Protein AF-A0A3D3SEZ5-F1 (afdb_monomer_lite)

Secondary structure (DSSP, 8-state):
--SSS--HHIIIIIHHHHHHHHHHHHHHHHHHHH-SS-SHHHHHHHHHHHHHHHHHHHHHHHHHHTSS----HHHHHHHHHHHHHHHHHHIIIIIHHHS-HHHHS--

pLDDT: mean 87.98, std 13.86, range [49.72, 98.19]

Sequence (107 aa):
GLLTGDTSWAWRLALPIAIFSELVFAALLLQIRNAKRKGLNILAYILVGVALDCLGIEIFIDLYVSGAIRMSWSAITALALVPIAGFLIYFHYRVATTTNLRRLFKL

Radius of gyration: 19.02 Å; chains: 1; bounding box: 42×25×58 Å

Structure (mmCIF, N/CA/C/O backbone):
data_AF-A0A3D3SEZ5-F1
#
_entry.id   AF-A0A3D3SEZ5-F1
#
loop_
_atom_site.group_PDB
_atom_site.id
_atom_site.type_symbol
_atom_site.label_atom_id
_atom_site.label_alt_id
_atom_site.label_comp_id
_atom_site.label_asym_id
_atom_site.label_entity_id
_atom_site.label_seq_id
_atom_site.pdbx_PDB_ins_code
_atom_site.Cartn_x
_atom_site.Cartn_y
_atom_site.Cartn_z
_atom_site.occupancy
_atom_site.B_iso_or_equiv
_atom_site.auth_seq_id
_atom_site.auth_comp_id
_atom_site.auth_asym_id
_atom_site.auth_atom_id
_atom_site.pdbx_PDB_model_num
ATOM 1 N N . GLY A 1 1 ? 17.365 10.412 -16.999 1.00 59.56 1 GLY A N 1
ATOM 2 C CA . GLY A 1 1 ? 16.853 11.798 -17.113 1.00 59.56 1 GLY A CA 1
ATOM 3 C C . GLY A 1 1 ? 17.820 12.920 -16.731 1.00 59.56 1 GLY A C 1
ATOM 4 O O . GLY A 1 1 ? 17.519 14.055 -17.048 1.00 59.56 1 GLY A O 1
ATOM 5 N N . LEU A 1 2 ? 18.987 12.651 -16.136 1.00 64.50 2 LEU A N 1
ATOM 6 C CA . LEU A 1 2 ? 20.128 13.593 -16.130 1.00 64.50 2 LEU A CA 1
ATOM 7 C C . LEU A 1 2 ? 21.457 12.813 -16.082 1.00 64.50 2 LEU A C 1
ATOM 9 O O . LEU A 1 2 ? 22.438 13.223 -16.680 1.00 64.50 2 LEU A O 1
ATOM 13 N N . LEU A 1 3 ? 21.437 11.628 -15.451 1.00 66.81 3 LEU A N 1
ATOM 14 C CA . LEU A 1 3 ? 22.576 10.704 -15.347 1.00 66.81 3 LEU A CA 1
ATOM 15 C C . LEU A 1 3 ? 22.632 9.618 -16.443 1.00 66.81 3 LEU A C 1
ATOM 17 O O . LEU A 1 3 ? 23.707 9.138 -16.768 1.00 66.81 3 LEU A O 1
ATOM 21 N N . THR A 1 4 ? 21.490 9.219 -17.016 1.00 67.81 4 THR A N 1
ATOM 22 C CA . THR A 1 4 ? 21.392 8.078 -17.955 1.00 67.81 4 THR A CA 1
ATOM 23 C C . THR A 1 4 ? 20.974 8.441 -19.383 1.00 67.81 4 THR A C 1
ATOM 25 O O . THR A 1 4 ? 20.919 7.559 -20.230 1.00 67.81 4 THR A O 1
ATOM 28 N N . GLY A 1 5 ? 20.623 9.703 -19.667 1.00 74.31 5 GLY A N 1
ATOM 29 C CA . GLY A 1 5 ? 20.069 10.135 -20.968 1.00 74.31 5 GLY A CA 1
ATOM 30 C C . GLY A 1 5 ? 18.673 9.581 -21.304 1.00 74.31 5 GLY A C 1
ATOM 31 O O . GLY A 1 5 ? 17.884 10.261 -21.947 1.00 74.31 5 GLY A O 1
ATOM 32 N N . ASP A 1 6 ? 18.321 8.407 -20.780 1.00 77.19 6 ASP A N 1
ATOM 33 C CA . ASP A 1 6 ? 17.027 7.765 -20.967 1.00 77.19 6 ASP A CA 1
ATOM 34 C C . ASP A 1 6 ? 16.004 8.239 -19.913 1.00 77.19 6 ASP A C 1
ATOM 36 O O . ASP A 1 6 ? 16.269 8.296 -18.699 1.00 77.19 6 ASP A O 1
ATOM 40 N N . THR A 1 7 ? 14.837 8.656 -20.395 1.00 81.00 7 THR A N 1
ATOM 41 C CA . THR A 1 7 ? 13.673 9.114 -19.618 1.00 81.00 7 THR A CA 1
ATOM 42 C C . THR A 1 7 ? 12.487 8.160 -19.747 1.00 81.00 7 THR A C 1
ATOM 44 O O . THR A 1 7 ? 11.452 8.391 -19.122 1.00 81.00 7 THR A O 1
ATOM 47 N N . SER A 1 8 ? 12.625 7.066 -20.501 1.00 84.00 8 SER A N 1
ATOM 48 C CA . SER A 1 8 ? 11.561 6.082 -20.712 1.00 84.00 8 SER A CA 1
ATOM 49 C C . SER A 1 8 ? 11.066 5.459 -19.400 1.00 84.00 8 SER A C 1
ATOM 51 O O . SER A 1 8 ? 9.864 5.239 -19.247 1.00 84.00 8 SER A O 1
ATOM 53 N N . TRP A 1 9 ? 11.956 5.271 -18.417 1.00 86.50 9 TRP A N 1
ATOM 54 C CA . TRP A 1 9 ? 11.614 4.764 -17.083 1.00 86.50 9 TRP A CA 1
ATOM 55 C C . TRP A 1 9 ? 10.664 5.692 -16.312 1.00 86.50 9 TRP A C 1
ATOM 57 O O . TRP A 1 9 ? 9.816 5.216 -15.563 1.00 86.50 9 TRP A O 1
ATOM 67 N N . ALA A 1 10 ? 10.749 7.012 -16.512 1.00 86.94 10 ALA A N 1
ATOM 68 C CA . ALA A 1 10 ? 9.866 7.951 -15.823 1.00 86.94 10 ALA A CA 1
ATOM 69 C C . ALA A 1 10 ? 8.411 7.743 -16.269 1.00 86.94 10 ALA A C 1
ATOM 71 O O . ALA A 1 10 ? 7.496 7.689 -15.452 1.00 86.94 10 ALA A O 1
ATOM 72 N N . TRP A 1 11 ? 8.207 7.534 -17.569 1.00 87.44 11 TRP A N 1
ATOM 73 C CA . TRP A 1 11 ? 6.883 7.293 -18.135 1.00 87.44 11 TRP A CA 1
ATOM 74 C C . TRP A 1 11 ? 6.368 5.878 -17.874 1.00 87.44 11 TRP A C 1
ATOM 76 O O . TRP A 1 11 ? 5.186 5.698 -17.603 1.00 87.44 11 TRP A O 1
ATOM 86 N N . ARG A 1 12 ? 7.239 4.869 -17.959 1.00 90.19 12 ARG A N 1
ATOM 87 C CA . ARG A 1 12 ? 6.841 3.455 -17.866 1.00 90.19 12 ARG A CA 1
ATOM 88 C C . ARG A 1 12 ? 6.764 2.914 -16.440 1.00 90.19 12 ARG A C 1
ATOM 90 O O . ARG A 1 12 ? 6.069 1.929 -16.234 1.00 90.19 12 ARG A O 1
ATOM 97 N N . LEU A 1 13 ? 7.459 3.533 -15.485 1.00 92.94 13 LEU A N 1
ATOM 98 C CA . LEU A 1 13 ? 7.511 3.082 -14.092 1.00 92.94 13 LEU A CA 1
ATOM 99 C C . LEU A 1 13 ? 7.026 4.160 -13.122 1.00 92.94 13 LEU A C 1
ATOM 101 O O . LEU A 1 13 ? 6.100 3.917 -12.351 1.00 92.94 13 LEU A O 1
ATOM 105 N N . ALA A 1 14 ? 7.622 5.356 -13.167 1.00 93.19 14 ALA A N 1
ATOM 106 C CA . ALA A 1 14 ? 7.325 6.381 -12.166 1.00 93.19 14 ALA A CA 1
ATOM 107 C C . ALA A 1 14 ? 5.887 6.906 -12.279 1.00 93.19 14 ALA A C 1
ATOM 109 O O . ALA A 1 14 ? 5.236 7.102 -11.257 1.00 93.19 14 ALA A O 1
ATOM 110 N N . LEU A 1 15 ? 5.367 7.084 -13.499 1.00 94.38 15 LEU A N 1
ATOM 111 C CA . LEU A 1 15 ? 3.993 7.541 -13.705 1.00 94.38 15 LEU A CA 1
ATOM 112 C C . LEU A 1 15 ? 2.944 6.525 -13.197 1.00 94.38 15 LEU A C 1
ATOM 114 O O . LEU A 1 15 ? 2.082 6.942 -12.424 1.00 94.38 15 LEU A O 1
ATOM 118 N N . PRO A 1 16 ? 3.002 5.218 -13.538 1.00 95.56 16 PRO A N 1
ATOM 119 C CA . PRO A 1 16 ? 2.112 4.221 -12.938 1.00 95.56 16 PRO A CA 1
ATOM 120 C C . PRO A 1 16 ? 2.167 4.179 -11.409 1.00 95.56 16 PRO A C 1
ATOM 122 O O . PRO A 1 16 ? 1.115 4.139 -10.775 1.00 95.56 16 PRO A O 1
ATOM 125 N N . ILE A 1 17 ? 3.369 4.246 -10.821 1.00 96.75 17 ILE A N 1
ATOM 126 C CA . ILE A 1 17 ? 3.535 4.283 -9.363 1.00 96.75 17 ILE A CA 1
ATOM 127 C C . ILE A 1 17 ? 2.877 5.534 -8.780 1.00 96.75 17 ILE A C 1
ATOM 129 O O . ILE A 1 17 ? 2.086 5.420 -7.853 1.00 96.75 17 ILE A O 1
ATOM 133 N N . ALA A 1 18 ? 3.141 6.714 -9.344 1.00 97.06 18 ALA A N 1
ATOM 134 C CA . ALA A 1 18 ? 2.570 7.965 -8.854 1.00 97.06 18 ALA A CA 1
ATOM 135 C C . ALA A 1 18 ? 1.036 7.956 -8.915 1.00 97.06 18 ALA A C 1
ATOM 137 O O . ALA A 1 18 ? 0.381 8.320 -7.943 1.00 97.06 18 ALA A O 1
ATOM 138 N N . ILE A 1 19 ? 0.458 7.489 -10.028 1.00 97.81 19 ILE A N 1
ATOM 139 C CA . ILE A 1 19 ? -0.998 7.349 -10.170 1.00 97.81 19 ILE A CA 1
ATOM 140 C C . ILE A 1 19 ? -1.543 6.380 -9.120 1.00 97.81 19 ILE A C 1
ATOM 142 O O . ILE A 1 19 ? -2.553 6.669 -8.484 1.00 97.81 19 ILE A O 1
ATOM 146 N N . PHE A 1 20 ? -0.891 5.235 -8.924 1.00 98.06 20 PHE A N 1
ATOM 147 C CA . PHE A 1 20 ? -1.319 4.253 -7.937 1.00 98.06 20 PHE A CA 1
ATOM 148 C C . PHE A 1 20 ? -1.262 4.805 -6.509 1.00 98.06 20 PHE A C 1
ATOM 150 O O . PHE A 1 20 ? -2.257 4.714 -5.791 1.00 98.06 20 PHE A O 1
ATOM 157 N N . SER A 1 21 ? -0.153 5.429 -6.114 1.00 97.62 21 SER A N 1
ATOM 158 C CA 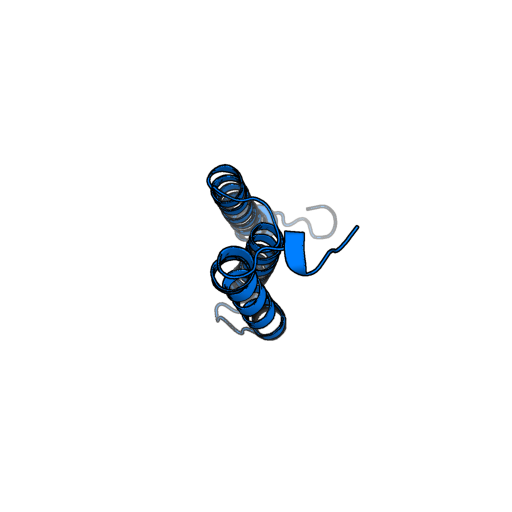. SER A 1 21 ? 0.002 6.014 -4.780 1.00 97.62 21 SER A CA 1
ATOM 159 C C . SER A 1 21 ? -1.003 7.141 -4.533 1.00 97.62 21 SER A C 1
ATOM 161 O O . SER A 1 21 ? -1.597 7.203 -3.457 1.00 97.62 21 SER A O 1
ATOM 163 N N . GLU A 1 22 ? -1.290 7.977 -5.536 1.00 97.94 22 GLU A N 1
ATOM 164 C CA . GLU A 1 22 ? -2.357 8.984 -5.454 1.00 97.94 22 GLU A CA 1
ATOM 165 C C . GLU A 1 22 ? -3.743 8.347 -5.288 1.00 97.94 22 GLU A C 1
ATOM 167 O O . GLU A 1 22 ? -4.548 8.808 -4.480 1.00 97.94 22 GLU A O 1
ATOM 172 N N . LEU A 1 23 ? -4.034 7.246 -5.989 1.00 98.19 23 LEU A N 1
ATOM 173 C CA . LEU A 1 23 ? -5.294 6.516 -5.818 1.00 98.19 23 LEU A CA 1
ATOM 174 C C . LEU A 1 23 ? -5.419 5.904 -4.418 1.00 98.19 23 LEU A C 1
ATOM 176 O O . LEU A 1 23 ? -6.491 5.987 -3.812 1.00 98.19 23 LEU A O 1
ATOM 180 N N . VAL A 1 24 ? -4.341 5.324 -3.882 1.00 98.12 24 VAL A N 1
ATOM 181 C CA . VAL A 1 24 ? -4.304 4.804 -2.507 1.00 98.12 24 VAL A CA 1
ATOM 182 C C . VAL A 1 24 ? -4.523 5.943 -1.512 1.00 98.12 24 VAL A C 1
ATOM 184 O O . VAL A 1 24 ? -5.366 5.828 -0.621 1.00 98.12 24 VAL A O 1
ATOM 187 N N . PHE A 1 25 ? -3.840 7.073 -1.688 1.00 97.75 25 PHE A N 1
ATOM 188 C CA . PHE A 1 25 ? -3.989 8.242 -0.828 1.00 97.75 25 PHE A CA 1
ATOM 189 C C . PHE A 1 25 ? -5.405 8.834 -0.882 1.00 97.75 25 PHE A C 1
ATOM 191 O O . PHE A 1 25 ? -6.020 9.089 0.158 1.00 97.75 25 PHE A O 1
ATOM 198 N N . ALA A 1 26 ? -5.978 8.978 -2.076 1.00 97.81 26 ALA A N 1
ATOM 199 C CA . ALA A 1 26 ? -7.352 9.429 -2.260 1.00 97.81 26 ALA A CA 1
ATOM 200 C C . ALA A 1 26 ? -8.353 8.478 -1.588 1.00 97.81 26 ALA A C 1
ATOM 202 O O . ALA A 1 26 ? -9.275 8.934 -0.905 1.00 97.81 26 ALA A O 1
ATOM 203 N N . ALA A 1 27 ? -8.155 7.162 -1.718 1.00 97.12 27 ALA A N 1
ATOM 204 C CA . ALA A 1 27 ? -8.973 6.169 -1.033 1.00 97.12 27 ALA A CA 1
ATOM 205 C C . ALA A 1 27 ? -8.898 6.349 0.492 1.00 97.12 27 ALA A C 1
ATOM 207 O O . ALA A 1 27 ? -9.949 6.475 1.131 1.00 97.12 27 ALA A O 1
ATOM 208 N N . LEU A 1 28 ? -7.688 6.472 1.053 1.00 96.75 28 LEU A N 1
ATOM 209 C CA . LEU A 1 28 ? -7.456 6.723 2.483 1.00 96.75 28 LEU A CA 1
ATOM 210 C C . LEU A 1 28 ? -8.198 7.959 2.977 1.00 96.75 28 LEU A C 1
ATOM 212 O O . LEU A 1 28 ? -8.912 7.901 3.984 1.00 96.75 28 LEU A O 1
ATOM 216 N N . LEU A 1 29 ? -8.092 9.073 2.253 1.00 96.50 29 LEU A N 1
ATOM 217 C CA . LEU A 1 29 ? -8.795 10.304 2.601 1.00 96.50 29 LEU A CA 1
ATOM 218 C C . LEU A 1 29 ? -10.315 10.122 2.588 1.00 96.50 2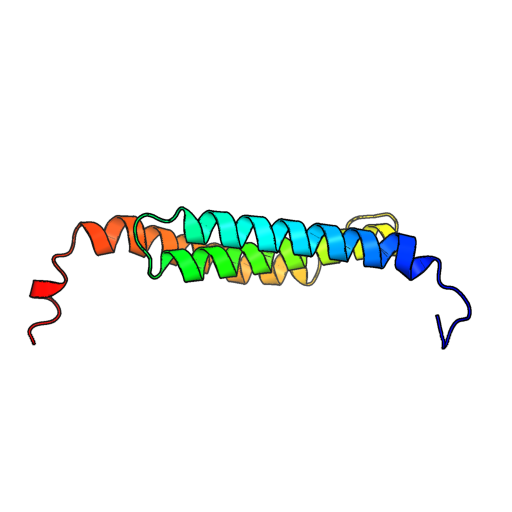9 LEU A C 1
ATOM 220 O O . LEU A 1 29 ? -10.995 10.596 3.502 1.00 96.50 29 LEU A O 1
ATOM 224 N N . LEU A 1 30 ? -10.861 9.411 1.599 1.00 96.44 30 LEU A N 1
ATOM 225 C CA . LEU A 1 30 ? -12.292 9.112 1.535 1.00 96.44 30 LEU A CA 1
ATOM 226 C C . LEU A 1 30 ? -12.749 8.259 2.724 1.00 96.44 30 LEU A C 1
ATOM 228 O O . LEU A 1 30 ? -13.785 8.553 3.326 1.00 96.44 30 LEU A O 1
ATOM 232 N N . GLN A 1 31 ? -11.975 7.243 3.108 1.00 93.44 31 GLN A N 1
ATOM 233 C CA . GLN A 1 31 ? -12.294 6.382 4.251 1.00 93.44 31 GLN A CA 1
ATOM 234 C C . GLN A 1 31 ? -12.231 7.153 5.574 1.00 93.44 31 GLN A C 1
ATOM 236 O O . GLN A 1 31 ? -13.136 7.030 6.401 1.00 93.44 31 GLN A O 1
ATOM 241 N N . ILE A 1 32 ? -11.229 8.017 5.752 1.00 93.06 32 ILE A N 1
ATOM 242 C CA . ILE A 1 32 ? -11.106 8.892 6.927 1.00 93.06 32 ILE A CA 1
ATOM 243 C C . ILE A 1 32 ? -12.257 9.904 6.984 1.00 93.06 32 ILE A C 1
ATOM 245 O O . ILE A 1 32 ? -12.804 10.157 8.062 1.00 93.06 32 ILE A O 1
ATOM 249 N N . ARG A 1 33 ? -12.654 10.480 5.843 1.00 93.62 33 ARG A N 1
ATOM 250 C CA . ARG A 1 33 ? -13.762 11.444 5.766 1.00 93.62 33 ARG A CA 1
ATOM 251 C C . ARG A 1 33 ? -15.104 10.798 6.102 1.00 93.62 33 ARG A C 1
ATOM 253 O O . ARG A 1 33 ? -15.906 11.409 6.802 1.00 93.62 33 ARG A O 1
ATOM 260 N N . ASN A 1 34 ? -15.328 9.572 5.636 1.00 90.62 34 ASN A N 1
ATOM 261 C CA . ASN A 1 34 ? -16.579 8.839 5.838 1.00 90.62 34 ASN A CA 1
ATOM 262 C C . ASN A 1 34 ? -16.644 8.102 7.191 1.00 90.62 34 ASN A C 1
ATOM 264 O O . ASN A 1 34 ? -17.691 7.558 7.553 1.00 90.62 34 ASN A O 1
ATOM 268 N N . ALA A 1 35 ? -15.550 8.075 7.959 1.00 88.00 35 ALA A N 1
ATOM 269 C CA . ALA A 1 35 ? -15.510 7.433 9.265 1.00 88.00 35 ALA A CA 1
ATOM 270 C C . ALA A 1 35 ? -16.421 8.161 10.270 1.00 88.00 35 ALA A C 1
ATOM 272 O O . ALA A 1 35 ? -16.132 9.273 10.714 1.00 88.00 35 ALA A O 1
ATOM 273 N N . LYS A 1 36 ? -17.506 7.493 10.688 1.00 81.19 36 LYS A N 1
ATOM 274 C CA . LYS A 1 36 ? -18.481 8.028 11.661 1.00 81.19 36 LYS A CA 1
ATOM 275 C C . LYS A 1 36 ? -17.861 8.353 13.025 1.00 81.19 36 LYS A C 1
ATOM 277 O O . LYS A 1 36 ? -18.325 9.260 13.708 1.00 81.19 36 LYS A O 1
ATOM 282 N N . ARG A 1 37 ? -16.840 7.597 13.443 1.00 78.31 37 ARG A N 1
ATOM 283 C CA . ARG A 1 37 ? -16.069 7.829 14.671 1.00 78.31 37 ARG A CA 1
ATOM 284 C C . ARG A 1 37 ? -14.588 7.863 14.325 1.00 78.31 37 ARG A C 1
ATOM 286 O O . ARG A 1 37 ? -14.041 6.899 13.795 1.00 78.31 37 ARG A O 1
ATOM 293 N N . LYS A 1 38 ? -13.951 8.990 14.624 1.00 82.25 38 LYS A N 1
ATOM 294 C CA . LYS A 1 38 ? -12.514 9.195 14.432 1.00 82.25 38 LYS A CA 1
ATOM 295 C C . LYS A 1 38 ? -11.778 8.715 15.686 1.00 82.25 38 LYS A C 1
ATOM 297 O O . LYS A 1 38 ? -12.222 8.980 16.798 1.00 82.25 38 LYS A O 1
ATOM 302 N N . GLY A 1 39 ? -10.700 7.957 15.512 1.00 85.94 39 GLY A N 1
ATOM 303 C CA . GLY A 1 39 ? -9.950 7.332 16.605 1.00 85.94 39 GLY A CA 1
ATOM 304 C C . GLY A 1 39 ? -8.949 6.315 16.064 1.00 85.94 39 GLY A C 1
ATOM 305 O O . GLY A 1 39 ? -8.411 6.511 14.977 1.00 85.94 39 GLY A O 1
ATOM 306 N N . LEU A 1 40 ? -8.758 5.195 16.770 1.00 87.19 40 LEU A N 1
ATOM 307 C CA . LEU A 1 40 ? -7.820 4.126 16.377 1.00 87.19 40 LEU A CA 1
ATOM 308 C C . LEU A 1 40 ? -8.081 3.534 14.980 1.00 87.19 40 LEU A C 1
ATOM 310 O O . LEU A 1 40 ? -7.158 3.045 14.337 1.00 87.19 40 LEU A O 1
ATOM 314 N N . ASN A 1 41 ? -9.310 3.647 14.476 1.00 90.44 41 ASN A N 1
ATOM 315 C CA . ASN A 1 41 ? -9.661 3.267 13.110 1.00 90.44 41 ASN A CA 1
ATOM 316 C C . ASN A 1 41 ? -8.897 4.072 12.036 1.00 90.44 41 ASN A C 1
ATOM 318 O O . ASN A 1 41 ? -8.538 3.522 11.003 1.00 90.44 41 ASN A O 1
ATOM 322 N N . ILE A 1 42 ? -8.586 5.350 12.287 1.00 93.31 42 ILE A N 1
ATOM 323 C CA . ILE A 1 42 ? -7.793 6.167 11.349 1.00 93.31 42 ILE A CA 1
ATOM 324 C C . ILE A 1 42 ? -6.373 5.617 11.246 1.00 93.31 42 ILE A C 1
ATOM 326 O O . ILE A 1 42 ? -5.857 5.457 10.144 1.00 93.31 42 ILE A O 1
ATOM 330 N N . LEU A 1 43 ? -5.761 5.290 12.390 1.00 94.94 43 LEU A N 1
ATOM 331 C CA . LEU A 1 43 ? -4.431 4.691 12.412 1.00 94.94 43 LEU A CA 1
ATOM 332 C C . LEU A 1 43 ? -4.433 3.358 11.659 1.00 94.94 43 LEU A C 1
ATOM 334 O O . LEU A 1 43 ? -3.551 3.122 10.843 1.00 94.94 43 LEU A O 1
ATOM 338 N N . ALA A 1 44 ? -5.458 2.530 11.858 1.00 95.38 44 ALA A N 1
ATOM 339 C CA . ALA A 1 44 ? -5.594 1.285 11.116 1.00 95.38 44 ALA A CA 1
ATOM 340 C C . ALA A 1 44 ? -5.699 1.495 9.598 1.00 95.38 44 ALA A C 1
ATOM 342 O O . ALA A 1 44 ? -5.032 0.788 8.847 1.00 95.38 44 ALA A O 1
ATOM 343 N N . TYR A 1 45 ? -6.486 2.474 9.140 1.00 95.88 45 TYR A N 1
ATOM 344 C CA . TYR A 1 45 ? -6.569 2.808 7.716 1.00 95.88 45 TYR A CA 1
ATOM 345 C C . TYR A 1 45 ? -5.216 3.229 7.156 1.00 95.88 45 TYR A C 1
ATOM 347 O O . TYR A 1 45 ? -4.821 2.720 6.114 1.00 95.88 45 TYR A O 1
ATOM 355 N N . ILE A 1 46 ? -4.473 4.078 7.870 1.00 96.94 46 ILE A N 1
ATOM 356 C CA . ILE A 1 46 ? -3.128 4.493 7.456 1.00 96.94 46 ILE A CA 1
ATOM 357 C C . ILE A 1 46 ? -2.198 3.280 7.336 1.00 96.94 46 ILE A C 1
ATOM 359 O O . ILE A 1 46 ? -1.524 3.142 6.322 1.00 96.94 46 ILE A O 1
ATOM 363 N N . LEU A 1 47 ? -2.191 2.373 8.319 1.00 97.88 47 LEU A N 1
ATOM 364 C CA . LEU A 1 47 ? -1.349 1.170 8.281 1.00 97.88 47 LEU A CA 1
ATOM 365 C C . LEU A 1 47 ? -1.678 0.259 7.087 1.00 97.88 47 LEU A C 1
ATOM 367 O O . LEU A 1 47 ? -0.767 -0.236 6.426 1.00 97.88 47 LEU A O 1
ATOM 371 N N . VAL A 1 48 ? -2.965 0.063 6.786 1.00 97.81 48 VAL A N 1
ATOM 372 C CA . VAL A 1 48 ? -3.401 -0.696 5.600 1.00 97.81 48 VAL A CA 1
ATOM 373 C C . VAL A 1 48 ? -2.997 0.021 4.314 1.00 97.81 48 VAL A C 1
ATOM 375 O O . VAL A 1 48 ? -2.523 -0.622 3.384 1.00 97.81 48 VAL A O 1
ATOM 378 N N . GLY A 1 49 ? -3.148 1.343 4.273 1.00 97.75 49 GLY A N 1
ATOM 379 C CA . GLY A 1 49 ? -2.737 2.177 3.151 1.00 97.75 49 GLY A CA 1
ATOM 380 C C . GLY A 1 49 ? -1.254 2.057 2.835 1.00 97.75 49 GLY A C 1
ATOM 381 O O . GLY A 1 49 ? -0.900 1.786 1.696 1.00 97.75 49 GLY A O 1
ATOM 382 N N . VAL A 1 50 ? -0.398 2.175 3.852 1.00 98.00 50 VAL A N 1
ATOM 383 C CA . VAL A 1 50 ? 1.055 2.003 3.710 1.00 98.00 50 VAL A CA 1
ATOM 384 C C . VAL A 1 50 ? 1.393 0.596 3.216 1.00 98.00 50 VAL A C 1
ATOM 386 O O . VAL A 1 50 ? 2.195 0.452 2.302 1.00 98.00 50 VAL A O 1
ATOM 389 N N . ALA A 1 51 ? 0.761 -0.445 3.769 1.00 98.12 51 ALA A N 1
ATOM 390 C CA . ALA A 1 51 ? 0.984 -1.816 3.313 1.00 98.12 51 ALA A CA 1
ATOM 391 C C . ALA A 1 51 ? 0.610 -2.007 1.832 1.00 98.12 51 ALA A C 1
ATOM 393 O O . ALA A 1 51 ? 1.372 -2.611 1.079 1.00 98.12 51 ALA A O 1
ATOM 394 N N . LEU A 1 52 ? -0.544 -1.477 1.412 1.00 98.06 52 LEU A N 1
ATOM 395 C CA . LEU A 1 52 ? -0.998 -1.520 0.020 1.00 98.06 52 LEU A CA 1
ATOM 396 C C . LEU A 1 52 ? -0.066 -0.746 -0.914 1.00 98.06 52 LEU A C 1
ATOM 398 O O . LEU A 1 52 ? 0.231 -1.232 -2.002 1.00 98.06 52 LEU A O 1
ATOM 402 N N . ASP A 1 53 ? 0.402 0.425 -0.486 1.00 98.00 53 ASP A N 1
ATOM 403 C CA . ASP A 1 53 ? 1.301 1.260 -1.279 1.00 98.00 53 ASP A CA 1
ATOM 404 C C . ASP A 1 53 ? 2.653 0.564 -1.484 1.00 98.00 53 ASP A C 1
ATOM 406 O O . ASP A 1 53 ? 3.115 0.419 -2.613 1.00 98.00 53 ASP A O 1
ATOM 410 N N . CYS A 1 54 ? 3.232 -0.002 -0.418 1.00 98.00 54 CYS A N 1
ATOM 411 C CA . CYS A 1 54 ? 4.453 -0.802 -0.505 1.00 98.00 54 CYS A CA 1
ATOM 4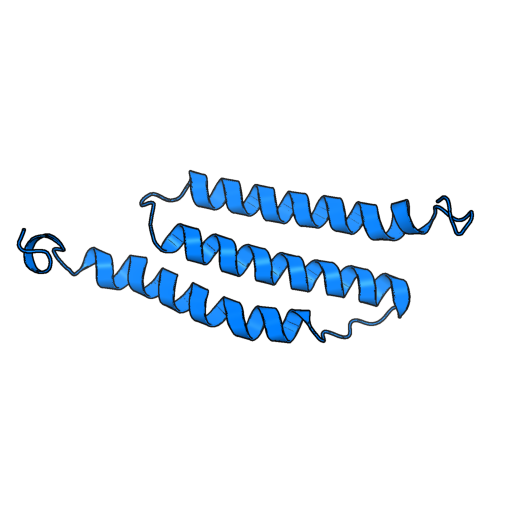12 C C . CYS A 1 54 ? 4.303 -2.005 -1.449 1.00 98.00 54 CYS A C 1
ATOM 414 O O . CYS A 1 54 ? 5.182 -2.234 -2.279 1.00 98.00 54 CYS A O 1
ATOM 416 N N . LEU A 1 55 ? 3.199 -2.758 -1.341 1.00 98.06 55 LEU A N 1
ATOM 417 C CA . LEU A 1 55 ? 2.920 -3.901 -2.221 1.00 98.06 55 LEU A CA 1
ATOM 418 C C . LEU A 1 55 ? 2.811 -3.465 -3.683 1.00 98.06 55 LEU A C 1
ATOM 420 O O . LEU A 1 55 ? 3.411 -4.086 -4.558 1.00 98.06 55 LEU A O 1
ATOM 424 N N . GLY A 1 56 ? 2.066 -2.394 -3.958 1.00 97.31 56 GLY A N 1
ATOM 425 C CA . GLY A 1 56 ? 1.906 -1.882 -5.315 1.00 97.31 56 GLY A CA 1
ATOM 426 C C . GLY A 1 56 ? 3.224 -1.398 -5.909 1.00 97.31 56 GLY A C 1
ATOM 427 O O . GLY A 1 56 ? 3.556 -1.782 -7.029 1.00 97.31 56 GLY A O 1
ATOM 428 N N . ILE A 1 57 ? 4.004 -0.620 -5.153 1.00 97.31 57 ILE A N 1
ATOM 429 C CA . ILE A 1 57 ? 5.325 -0.140 -5.578 1.00 97.31 57 ILE A CA 1
ATOM 430 C C . ILE A 1 57 ? 6.233 -1.316 -5.945 1.00 97.31 57 ILE A C 1
ATOM 432 O O . ILE A 1 57 ? 6.837 -1.294 -7.017 1.00 97.31 57 ILE A O 1
ATOM 436 N N . GLU A 1 58 ? 6.310 -2.353 -5.104 1.00 97.31 58 GLU A N 1
ATOM 437 C CA . GLU A 1 58 ? 7.135 -3.527 -5.405 1.00 97.31 58 GLU A CA 1
ATOM 438 C C . GLU A 1 58 ? 6.639 -4.254 -6.659 1.00 97.31 58 GLU A C 1
ATOM 440 O O . GLU A 1 58 ? 7.443 -4.542 -7.538 1.00 97.31 58 GLU A O 1
ATOM 445 N N . ILE A 1 59 ? 5.325 -4.448 -6.820 1.00 97.12 59 ILE A N 1
ATOM 446 C CA . ILE A 1 59 ? 4.751 -5.066 -8.026 1.00 97.12 59 ILE A CA 1
ATOM 447 C C . ILE A 1 59 ? 5.131 -4.285 -9.293 1.00 97.12 59 ILE A C 1
ATOM 449 O O . ILE A 1 59 ? 5.532 -4.892 -10.288 1.00 97.12 59 ILE A O 1
ATOM 453 N N . PHE A 1 60 ? 5.019 -2.953 -9.288 1.00 96.56 60 PHE A N 1
ATOM 454 C CA . PHE A 1 60 ? 5.391 -2.141 -10.451 1.00 96.56 60 PHE A CA 1
ATOM 455 C C . PHE A 1 60 ? 6.886 -2.235 -10.759 1.00 96.56 60 PHE A C 1
ATOM 457 O O . PHE A 1 60 ? 7.261 -2.355 -11.927 1.00 96.56 60 PHE A O 1
ATOM 464 N N . ILE A 1 61 ? 7.733 -2.215 -9.728 1.00 95.62 61 ILE A N 1
ATOM 465 C CA . ILE A 1 61 ? 9.183 -2.376 -9.878 1.00 95.62 61 ILE A CA 1
ATOM 466 C C . ILE A 1 61 ? 9.510 -3.762 -10.441 1.00 95.62 61 ILE A C 1
ATOM 468 O O . ILE A 1 61 ? 10.249 -3.863 -11.418 1.00 95.62 61 ILE A O 1
ATOM 472 N N . ASP A 1 62 ? 8.932 -4.817 -9.880 1.00 96.19 62 ASP A N 1
ATOM 473 C CA . ASP A 1 62 ? 9.169 -6.204 -10.272 1.00 96.19 62 ASP A CA 1
ATOM 474 C C . ASP A 1 62 ? 8.784 -6.467 -11.726 1.00 96.19 62 ASP A C 1
ATOM 476 O O . ASP A 1 62 ? 9.560 -7.059 -12.487 1.00 96.19 62 ASP A O 1
ATOM 480 N N . LEU A 1 63 ? 7.606 -5.985 -12.130 1.00 95.12 63 LEU A N 1
ATOM 481 C CA . LEU A 1 63 ? 7.124 -6.083 -13.505 1.00 95.12 63 LEU A CA 1
ATOM 482 C C . LEU A 1 63 ? 8.007 -5.288 -14.469 1.00 95.12 63 LEU A C 1
ATOM 484 O O . LEU A 1 63 ? 8.262 -5.756 -15.577 1.00 95.12 63 LEU A O 1
ATOM 488 N N . TYR A 1 64 ? 8.504 -4.121 -14.058 1.00 93.81 64 TYR A N 1
ATOM 489 C CA . TYR A 1 64 ? 9.371 -3.295 -14.893 1.00 93.81 64 TYR A CA 1
ATOM 490 C C . TYR A 1 64 ? 10.785 -3.873 -15.046 1.00 93.81 64 TYR A C 1
ATOM 492 O O . TYR A 1 64 ? 11.346 -3.841 -16.139 1.00 93.81 64 TYR A O 1
ATOM 500 N N . VAL A 1 65 ? 11.369 -4.394 -13.965 1.00 92.81 65 VAL A N 1
ATOM 501 C CA . VAL A 1 65 ? 12.763 -4.865 -13.940 1.00 92.81 65 VAL A CA 1
ATOM 502 C C . VAL A 1 65 ? 12.888 -6.302 -14.432 1.00 92.81 65 VAL A C 1
ATOM 504 O O . VAL A 1 65 ? 13.816 -6.619 -15.172 1.00 92.81 65 VAL A O 1
ATOM 507 N N . SER A 1 66 ? 11.986 -7.185 -14.003 1.00 92.75 66 SER A N 1
ATOM 508 C CA . SER A 1 66 ? 12.126 -8.633 -14.204 1.00 92.75 66 SER A CA 1
ATOM 509 C C . SER A 1 66 ? 10.983 -9.272 -14.992 1.00 92.75 66 SER A C 1
ATOM 511 O O . SER A 1 66 ? 11.103 -10.426 -15.401 1.00 92.75 66 SER A O 1
ATOM 513 N N . GLY A 1 67 ? 9.876 -8.550 -15.201 1.00 93.31 67 GLY A N 1
ATOM 514 C CA . GLY A 1 67 ? 8.669 -9.076 -15.844 1.00 93.31 67 GLY A CA 1
ATOM 515 C C . GLY A 1 67 ? 7.917 -10.122 -15.013 1.00 93.31 67 GLY A C 1
ATOM 516 O O . GLY A 1 67 ? 6.936 -10.686 -15.490 1.00 93.31 67 GLY A O 1
ATOM 517 N N . ALA A 1 68 ? 8.355 -10.392 -13.781 1.00 95.06 68 ALA A N 1
ATOM 518 C CA . ALA A 1 68 ? 7.770 -11.382 -12.890 1.00 95.06 68 ALA A CA 1
ATOM 519 C C . ALA A 1 68 ? 7.624 -10.800 -11.485 1.00 95.06 68 ALA A C 1
ATOM 521 O O . ALA A 1 68 ? 8.552 -10.195 -10.965 1.00 95.06 68 ALA A O 1
ATOM 522 N N . ILE A 1 69 ? 6.473 -11.022 -10.853 1.00 95.38 69 ILE A N 1
ATOM 523 C CA . ILE A 1 69 ? 6.209 -10.530 -9.498 1.00 95.38 69 ILE A CA 1
ATOM 524 C C . ILE A 1 69 ? 6.995 -11.380 -8.495 1.00 95.38 69 ILE A C 1
ATOM 526 O O . ILE A 1 69 ? 6.831 -12.602 -8.444 1.00 95.38 69 ILE A O 1
ATOM 530 N N . ARG A 1 70 ? 7.839 -10.736 -7.690 1.00 93.75 70 ARG A N 1
ATOM 531 C CA . ARG A 1 70 ? 8.692 -11.339 -6.665 1.00 93.75 70 ARG A CA 1
ATOM 532 C C . ARG A 1 70 ? 8.604 -10.508 -5.391 1.00 93.75 70 ARG A C 1
ATOM 534 O O . ARG A 1 70 ? 9.539 -9.812 -5.018 1.00 93.75 70 ARG A O 1
ATOM 541 N N . MET A 1 71 ? 7.486 -10.657 -4.687 1.00 90.62 71 MET A N 1
ATOM 542 C CA . MET A 1 71 ? 7.289 -9.969 -3.414 1.00 90.62 71 MET A CA 1
ATOM 543 C C . MET A 1 71 ? 8.407 -10.326 -2.429 1.00 90.62 71 MET A C 1
ATOM 545 O O . MET A 1 71 ? 8.603 -11.500 -2.101 1.00 90.62 71 MET A O 1
ATOM 549 N N . SER A 1 72 ? 9.123 -9.315 -1.948 1.00 94.06 72 SER A N 1
ATOM 550 C CA . SER A 1 72 ? 10.233 -9.466 -1.018 1.00 94.06 72 SER A CA 1
ATOM 551 C C . SER A 1 72 ? 10.000 -8.600 0.218 1.00 94.06 72 SER A C 1
ATOM 553 O O . SER A 1 72 ? 9.410 -9.060 1.198 1.00 94.06 72 SER A O 1
ATOM 555 N N . TRP A 1 73 ? 10.400 -7.334 0.185 1.00 95.38 73 TRP A N 1
ATOM 556 C CA . TRP A 1 73 ? 10.294 -6.427 1.322 1.00 95.38 73 TRP A CA 1
ATOM 557 C C . TRP A 1 73 ? 8.844 -6.012 1.589 1.00 95.38 73 TRP A C 1
ATOM 559 O O . TRP A 1 73 ? 8.457 -5.913 2.754 1.00 95.38 73 TRP A O 1
ATOM 569 N N . SER A 1 74 ? 8.011 -5.846 0.555 1.00 97.12 74 SER A N 1
ATOM 570 C CA . SER A 1 74 ? 6.634 -5.383 0.754 1.00 97.12 74 SER A CA 1
ATOM 571 C C . SER A 1 74 ? 5.747 -6.437 1.416 1.00 97.12 74 SER A C 1
ATOM 573 O O . SER A 1 74 ? 4.881 -6.088 2.218 1.00 97.12 74 SER A O 1
ATOM 575 N N . ALA A 1 75 ? 6.001 -7.729 1.170 1.00 96.94 75 ALA A N 1
ATOM 576 C CA . ALA A 1 75 ? 5.300 -8.819 1.847 1.00 96.94 75 ALA A CA 1
ATOM 577 C C . ALA A 1 75 ? 5.581 -8.819 3.356 1.00 96.94 75 ALA A C 1
ATOM 579 O O . ALA A 1 75 ? 4.661 -8.986 4.158 1.00 96.94 75 ALA A O 1
ATOM 580 N N . ILE A 1 76 ? 6.835 -8.578 3.751 1.00 97.75 76 ILE A N 1
ATOM 581 C CA . ILE A 1 76 ? 7.229 -8.466 5.162 1.00 97.75 76 ILE A CA 1
ATOM 582 C C . ILE A 1 76 ? 6.544 -7.251 5.797 1.00 97.75 76 ILE A C 1
ATOM 584 O O . ILE A 1 76 ? 5.961 -7.367 6.877 1.00 97.75 76 ILE A O 1
ATOM 588 N N . THR A 1 77 ? 6.548 -6.102 5.114 1.00 97.81 77 THR A N 1
ATOM 589 C CA . THR A 1 77 ? 5.845 -4.896 5.571 1.00 97.81 77 THR A CA 1
ATOM 590 C C . THR A 1 77 ? 4.348 -5.158 5.741 1.00 97.81 77 THR A C 1
ATOM 592 O O . THR A 1 77 ? 3.786 -4.843 6.788 1.00 97.81 77 THR A O 1
ATOM 595 N N . ALA A 1 78 ? 3.695 -5.792 4.768 1.00 97.81 78 ALA A N 1
ATOM 596 C CA . ALA A 1 78 ? 2.274 -6.111 4.845 1.00 97.81 78 ALA A CA 1
ATOM 597 C C . ALA A 1 78 ? 1.960 -7.068 6.006 1.00 97.81 78 ALA A C 1
ATOM 599 O O . ALA A 1 78 ? 1.034 -6.811 6.776 1.00 97.81 78 ALA A O 1
ATOM 600 N N . LEU A 1 79 ? 2.763 -8.120 6.191 1.00 97.69 79 LEU A N 1
ATOM 601 C CA . LEU A 1 79 ? 2.619 -9.056 7.310 1.00 97.69 79 LEU A CA 1
ATOM 602 C C . LEU A 1 79 ? 2.820 -8.390 8.674 1.00 97.69 79 LEU A C 1
ATOM 604 O O . LEU A 1 79 ? 2.194 -8.812 9.642 1.00 97.69 79 LEU A O 1
ATOM 608 N N . ALA A 1 80 ? 3.647 -7.350 8.768 1.00 97.81 80 ALA A N 1
ATOM 609 C CA . ALA A 1 80 ? 3.815 -6.587 10.000 1.00 97.81 80 ALA A CA 1
ATOM 610 C C . ALA A 1 80 ? 2.634 -5.635 10.258 1.00 97.81 80 ALA A C 1
ATOM 612 O O . ALA A 1 80 ? 2.123 -5.560 11.376 1.00 97.81 80 ALA A O 1
ATOM 613 N N . LEU A 1 81 ? 2.183 -4.903 9.236 1.00 98.19 81 LEU A N 1
ATOM 614 C CA . LEU A 1 81 ? 1.211 -3.820 9.404 1.00 98.19 81 LEU A CA 1
ATOM 615 C C . LEU A 1 81 ? -0.243 -4.302 9.451 1.00 98.19 81 LEU A C 1
ATOM 617 O O . LEU A 1 81 ? -1.034 -3.783 10.242 1.00 98.19 81 LEU A O 1
ATOM 621 N N . VAL A 1 82 ? -0.611 -5.290 8.632 1.00 97.50 82 VAL A N 1
ATOM 622 C CA . VAL A 1 82 ? -2.006 -5.745 8.497 1.00 97.50 82 VAL A CA 1
ATOM 623 C C . VAL A 1 82 ? -2.563 -6.330 9.803 1.00 97.50 82 VAL A C 1
ATOM 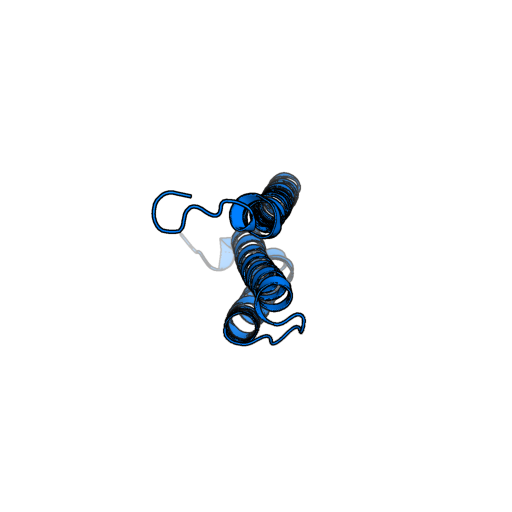625 O O . VAL A 1 82 ? -3.672 -5.939 10.180 1.00 97.50 82 VAL A O 1
ATOM 628 N N . PRO A 1 83 ? -1.845 -7.188 10.559 1.00 97.81 83 PRO A N 1
ATOM 629 C CA . PRO A 1 83 ? -2.346 -7.693 11.839 1.00 97.81 83 PRO A CA 1
ATOM 630 C C . PRO A 1 83 ? -2.560 -6.583 12.872 1.00 97.81 83 PRO A C 1
ATOM 632 O O . PRO A 1 83 ? -3.568 -6.583 13.580 1.00 97.81 83 PRO A O 1
ATOM 635 N N . ILE A 1 84 ? -1.651 -5.603 12.926 1.00 97.62 84 ILE A N 1
ATOM 636 C CA . ILE A 1 84 ? -1.760 -4.451 13.830 1.00 97.62 84 ILE A CA 1
ATOM 637 C C . ILE A 1 84 ? -2.985 -3.612 13.454 1.00 97.62 84 ILE A C 1
ATOM 639 O O . ILE A 1 84 ? -3.790 -3.264 14.319 1.00 97.62 84 ILE A O 1
ATOM 643 N N . ALA A 1 85 ? -3.180 -3.333 12.165 1.00 96.69 85 ALA A N 1
ATOM 644 C CA . ALA A 1 85 ? -4.356 -2.617 11.686 1.00 96.69 85 ALA A CA 1
ATOM 645 C C . ALA A 1 85 ? -5.660 -3.361 12.017 1.00 96.69 85 ALA A C 1
ATOM 647 O O . ALA A 1 85 ? -6.609 -2.756 12.521 1.00 96.69 85 ALA A O 1
ATOM 648 N N . GLY A 1 86 ? -5.695 -4.680 11.803 1.00 95.00 86 GLY A N 1
ATOM 649 C CA . GLY A 1 86 ? -6.833 -5.528 12.155 1.00 95.00 86 GLY A CA 1
ATOM 650 C C . GLY A 1 86 ? -7.160 -5.471 13.648 1.00 95.00 86 GLY A C 1
ATOM 651 O O . GLY A 1 86 ? -8.320 -5.279 14.023 1.00 95.00 86 GLY A O 1
ATOM 652 N N . PHE A 1 87 ? -6.140 -5.545 14.506 1.00 94.75 87 PHE A N 1
ATOM 653 C CA . PHE A 1 87 ? -6.292 -5.388 15.953 1.00 94.75 87 PHE A CA 1
ATOM 654 C C . PHE A 1 87 ? -6.876 -4.018 16.329 1.00 94.75 87 PHE A C 1
ATOM 656 O O . PHE A 1 87 ? -7.809 -3.941 17.130 1.00 94.75 87 PHE A O 1
ATOM 663 N N . LEU A 1 88 ? -6.384 -2.935 15.723 1.00 93.19 88 LEU A N 1
ATOM 664 C CA . LEU A 1 88 ? -6.865 -1.574 15.981 1.00 93.19 88 LEU A CA 1
ATOM 665 C C . LEU A 1 88 ? -8.324 -1.372 15.552 1.00 93.19 88 LEU A C 1
ATOM 667 O O . LEU A 1 88 ? -9.096 -0.756 16.290 1.00 93.19 88 LEU A O 1
ATOM 671 N N . ILE A 1 89 ? -8.724 -1.916 14.398 1.00 91.31 89 ILE A N 1
ATOM 672 C CA . ILE A 1 89 ? -10.121 -1.905 13.930 1.00 91.31 89 ILE A CA 1
ATOM 673 C C . ILE A 1 89 ? -10.999 -2.670 14.917 1.00 91.31 89 ILE A C 1
ATOM 675 O O . ILE A 1 89 ? -12.013 -2.146 15.382 1.00 91.31 89 ILE A O 1
ATOM 679 N N . TYR A 1 90 ? -10.597 -3.887 15.281 1.00 90.25 90 TYR A N 1
ATOM 680 C CA . TYR A 1 90 ? -11.325 -4.715 16.237 1.00 90.25 90 TYR A CA 1
ATOM 681 C C . TYR A 1 90 ? -11.513 -4.002 17.580 1.00 90.25 90 TYR A C 1
ATOM 683 O O . TYR A 1 90 ? -12.625 -3.940 18.110 1.00 90.25 90 TYR A O 1
ATOM 691 N N . PHE A 1 91 ? -10.447 -3.410 18.112 1.00 88.00 91 PHE A N 1
ATOM 692 C CA . PHE A 1 91 ? -10.495 -2.673 19.365 1.00 88.00 91 PHE A CA 1
ATOM 693 C C . PHE A 1 91 ? -11.405 -1.441 19.260 1.00 88.00 91 PHE A C 1
ATOM 695 O O . PHE A 1 91 ? -12.231 -1.200 20.145 1.00 88.00 91 PHE A O 1
ATOM 702 N N . HIS A 1 92 ? -11.320 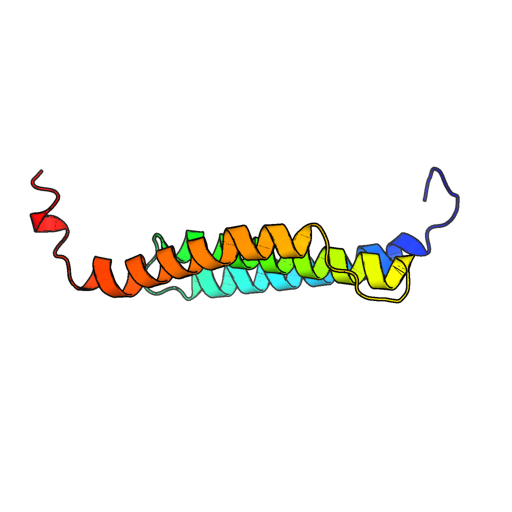-0.694 18.155 1.00 86.38 92 HIS A N 1
ATOM 703 C CA . HIS A 1 92 ? -12.156 0.480 17.918 1.00 86.38 92 HIS A CA 1
ATOM 704 C C . HIS A 1 92 ? -13.650 0.142 17.838 1.00 86.38 92 HIS A C 1
ATOM 706 O O . HIS A 1 92 ? -14.461 0.839 18.442 1.00 86.38 92 HIS A O 1
ATOM 712 N N . TYR A 1 93 ? -14.031 -0.913 17.115 1.00 82.69 93 TYR A N 1
ATOM 713 C CA . TYR A 1 93 ? -15.444 -1.242 16.901 1.00 82.69 93 TYR A CA 1
ATOM 714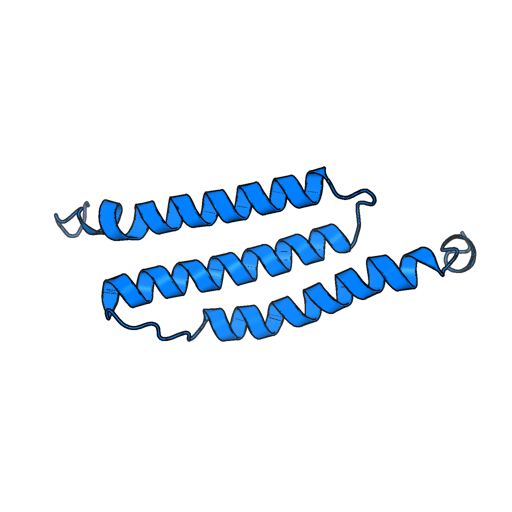 C C . TYR A 1 93 ? -16.053 -2.112 17.997 1.00 82.69 93 TYR A C 1
ATOM 716 O O . TYR A 1 93 ? -17.242 -1.969 18.290 1.00 82.69 93 TYR A O 1
ATOM 724 N N . ARG A 1 94 ? -15.282 -3.013 18.613 1.00 80.62 94 ARG A N 1
ATOM 725 C CA . ARG A 1 94 ? -15.812 -3.937 19.622 1.00 80.62 94 ARG A CA 1
ATOM 726 C C . ARG A 1 94 ? -15.624 -3.409 21.037 1.00 80.62 94 ARG A C 1
ATOM 728 O O . ARG A 1 94 ? -16.590 -3.362 21.785 1.00 80.62 94 ARG A O 1
ATOM 735 N N . VAL A 1 95 ? -14.415 -2.983 21.401 1.00 71.19 95 VAL A N 1
ATOM 736 C CA . VAL A 1 95 ? -14.080 -2.651 22.798 1.00 71.19 95 VAL A CA 1
ATOM 737 C C . VAL A 1 95 ? -14.502 -1.228 23.159 1.00 71.19 95 VAL A C 1
ATOM 739 O O . VAL A 1 95 ? -15.107 -1.011 24.209 1.00 71.19 95 VAL A O 1
ATOM 742 N N . ALA A 1 96 ? -14.260 -0.246 22.287 1.00 63.00 96 ALA A N 1
ATOM 743 C CA . ALA A 1 96 ? -14.633 1.144 22.577 1.00 63.00 96 ALA A CA 1
ATOM 744 C C . ALA A 1 96 ? -16.159 1.366 22.630 1.00 63.00 96 ALA A C 1
ATOM 746 O O . ALA A 1 96 ? -16.624 2.346 23.207 1.00 63.00 96 ALA A O 1
ATOM 747 N N . THR A 1 97 ? -16.944 0.456 22.048 1.00 58.91 97 THR A N 1
ATOM 748 C CA . THR A 1 97 ? -18.411 0.547 21.997 1.00 58.91 97 THR A CA 1
ATOM 749 C C . THR A 1 97 ? -19.084 -0.122 23.196 1.00 58.91 97 THR A C 1
ATOM 751 O O . THR A 1 97 ? -20.150 0.322 23.612 1.00 58.91 97 THR A O 1
ATOM 754 N N . THR A 1 98 ? -18.467 -1.151 23.787 1.00 55.31 98 THR A N 1
ATOM 755 C CA . THR A 1 98 ? -18.997 -1.855 24.972 1.00 55.31 98 THR A CA 1
ATOM 756 C C . THR A 1 98 ? -18.554 -1.233 26.289 1.00 55.31 98 THR A C 1
ATOM 758 O O . THR A 1 98 ? -19.156 -1.486 27.330 1.00 55.31 98 THR A O 1
ATOM 761 N N . THR A 1 99 ? -17.493 -0.431 26.267 1.00 49.72 99 THR A N 1
ATOM 762 C CA . THR A 1 99 ? -16.873 0.075 27.488 1.00 49.72 99 THR A CA 1
ATOM 763 C C . THR A 1 99 ? -17.230 1.539 27.671 1.00 49.72 99 THR A C 1
ATOM 765 O O . THR A 1 99 ? -16.827 2.402 26.897 1.00 49.72 99 THR A O 1
ATOM 768 N N . ASN A 1 100 ? -18.001 1.832 28.718 1.00 53.16 100 ASN A N 1
ATOM 769 C CA . ASN A 1 100 ? -18.248 3.194 29.169 1.00 53.16 100 ASN A CA 1
ATOM 770 C C . ASN A 1 100 ? -16.896 3.751 29.654 1.00 53.16 100 ASN A C 1
ATOM 772 O O . ASN A 1 100 ? -16.529 3.546 30.806 1.00 53.16 100 ASN A O 1
ATOM 776 N N . LEU A 1 101 ? -16.109 4.374 28.765 1.00 56.47 101 LEU A N 1
ATOM 777 C CA . LEU A 1 101 ? -14.769 4.915 29.065 1.00 56.47 101 LEU A CA 1
ATOM 778 C C . LEU A 1 101 ? -14.789 5.848 30.288 1.00 56.47 101 LEU A C 1
ATOM 780 O O . LEU A 1 101 ? -13.806 5.936 31.016 1.00 56.47 101 LEU A O 1
ATOM 784 N N . ARG A 1 102 ? -15.957 6.433 30.582 1.00 52.25 102 ARG A N 1
ATOM 785 C CA . ARG A 1 102 ? -16.265 7.220 31.782 1.00 52.25 102 ARG A CA 1
ATOM 786 C C . ARG A 1 102 ? -16.153 6.434 33.108 1.00 52.25 102 ARG A C 1
ATOM 788 O O . ARG A 1 102 ? -16.003 7.043 34.155 1.00 52.25 102 ARG A O 1
ATOM 795 N N . ARG A 1 103 ? -16.227 5.094 33.093 1.00 53.06 103 ARG A N 1
ATOM 796 C CA . ARG A 1 103 ? -15.995 4.217 34.264 1.00 53.06 103 ARG A CA 1
ATOM 797 C C . ARG A 1 103 ? -14.532 3.799 34.439 1.00 53.06 103 ARG A C 1
ATOM 799 O O . ARG A 1 103 ? -14.156 3.480 35.561 1.00 53.06 103 ARG A O 1
ATOM 806 N N . LEU A 1 104 ? -13.744 3.766 33.361 1.00 60.28 104 LEU A N 1
ATOM 807 C CA . LEU A 1 104 ? -12.327 3.370 33.396 1.00 60.28 104 LEU A CA 1
ATOM 808 C C . LEU A 1 104 ? -11.405 4.560 33.657 1.00 60.28 104 LEU A C 1
ATOM 810 O O . LEU A 1 104 ? -10.465 4.445 34.434 1.00 60.28 104 LEU A O 1
ATOM 814 N N . PHE A 1 105 ? -11.714 5.713 33.071 1.00 65.56 105 PHE A N 1
ATOM 815 C CA . PHE A 1 105 ? -11.037 6.971 33.357 1.00 65.56 105 PHE A CA 1
ATOM 816 C C . PHE A 1 105 ? -11.834 7.743 34.402 1.00 65.56 105 PHE A C 1
ATOM 818 O O . PHE A 1 105 ? -12.435 8.766 34.086 1.00 65.56 105 PHE A O 1
ATOM 825 N N . LYS A 1 106 ? -11.884 7.223 35.636 1.00 54.41 106 LYS A N 1
ATOM 826 C CA . LYS A 1 106 ? -12.267 8.038 36.797 1.00 54.41 106 LYS A CA 1
ATOM 827 C C . LYS A 1 106 ? -11.247 9.182 36.924 1.00 54.41 106 LYS A C 1
ATOM 829 O O . LYS A 1 106 ? -10.218 9.013 37.571 1.00 54.41 106 LYS A O 1
ATOM 834 N N . LEU A 1 107 ? -11.528 10.286 36.241 1.00 49.75 107 LEU A N 1
ATOM 835 C CA . LEU A 1 107 ? -11.064 11.637 36.534 1.00 49.75 107 LEU A CA 1
ATOM 836 C C . LEU A 1 107 ? -12.244 12.389 37.148 1.00 49.75 107 LEU A C 1
ATOM 838 O O . LEU A 1 107 ? -13.371 12.215 36.622 1.00 49.75 107 LEU A O 1
#

Foldseek 3Di:
DPVPPDPVCCVQQVVQLVVVLVVLVVVLVVCCVPDPDDDLLNVLSVLQSVLSSLQSNQQSVCCVPPVDRDDDVSVVSNVVRNVVSVVSVCCVPPVVVPDPVCVVPPD